Protein AF-A0A959PKP3-F1 (afdb_monomer_lite)

pLDDT: mean 70.66, std 18.64, range [35.28, 97.19]

Structure (mmCIF, N/CA/C/O backbone):
data_AF-A0A959PKP3-F1
#
_entry.id   AF-A0A959PKP3-F1
#
loop_
_atom_site.group_PDB
_atom_site.id
_atom_site.type_symbol
_atom_site.label_atom_id
_atom_site.label_alt_id
_atom_site.label_comp_id
_atom_site.label_asym_id
_atom_site.label_entity_id
_atom_site.label_seq_id
_atom_site.pdbx_PDB_ins_code
_atom_site.Cartn_x
_atom_site.Cartn_y
_atom_site.Cartn_z
_atom_site.occupancy
_atom_site.B_iso_or_equiv
_atom_site.auth_seq_id
_atom_site.auth_comp_id
_atom_site.auth_asym_id
_atom_site.auth_atom_id
_atom_site.pdbx_PDB_model_num
ATOM 1 N N . MET A 1 1 ? -37.334 35.931 34.466 1.00 41.38 1 MET A N 1
ATOM 2 C CA . MET A 1 1 ? -36.463 34.798 34.080 1.00 41.38 1 MET A CA 1
ATOM 3 C C . MET A 1 1 ? -35.094 35.340 33.681 1.00 41.38 1 MET A C 1
ATOM 5 O O . MET A 1 1 ? -34.933 35.796 32.555 1.00 41.38 1 MET A O 1
ATOM 9 N N . SER A 1 2 ? -34.140 35.390 34.614 1.00 59.34 2 SER A N 1
ATOM 10 C CA . SER A 1 2 ? -32.782 35.885 34.354 1.00 59.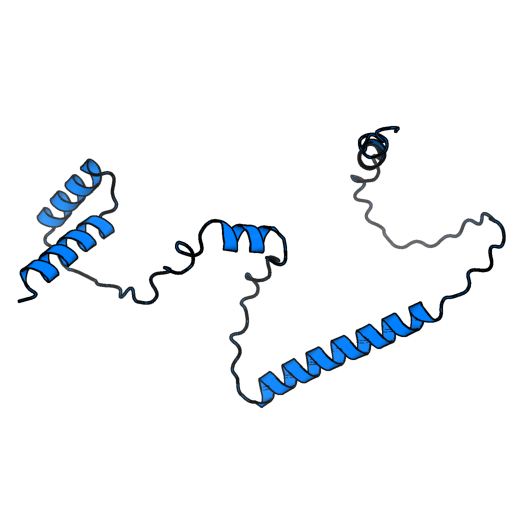34 2 SER A CA 1
ATOM 11 C C . SER A 1 2 ? -31.942 34.789 33.694 1.00 59.34 2 SER A C 1
ATOM 13 O O . SER A 1 2 ? -31.777 33.693 34.228 1.00 59.34 2 SER A O 1
ATOM 15 N N . LYS A 1 3 ? -31.428 35.068 32.495 1.00 71.38 3 LYS A N 1
ATOM 16 C CA . LYS A 1 3 ? -30.512 34.172 31.783 1.00 71.38 3 LYS A CA 1
ATOM 17 C C . LYS A 1 3 ? -29.123 34.345 32.402 1.00 71.38 3 LYS A C 1
ATOM 19 O O . LYS A 1 3 ? -28.425 35.296 32.066 1.00 71.38 3 LYS A O 1
ATOM 24 N N . LYS A 1 4 ? -28.753 33.475 33.346 1.00 79.31 4 LYS A N 1
ATOM 25 C CA . LYS A 1 4 ? -27.397 33.449 33.920 1.00 79.31 4 LYS A CA 1
ATOM 26 C C . LYS A 1 4 ? -26.392 33.206 32.789 1.00 79.31 4 LYS A C 1
ATOM 28 O O . LYS A 1 4 ? -26.550 32.250 32.030 1.00 79.31 4 LYS A O 1
ATOM 33 N N . ARG A 1 5 ? -25.404 34.092 32.643 1.00 74.06 5 ARG A N 1
ATOM 34 C CA . ARG A 1 5 ? -24.364 33.974 31.616 1.00 74.06 5 ARG A CA 1
ATOM 35 C C . ARG A 1 5 ? -23.206 33.178 32.204 1.00 74.06 5 ARG A C 1
ATOM 37 O O . ARG A 1 5 ? -22.535 33.640 33.114 1.00 74.06 5 ARG A O 1
ATOM 44 N N . PHE A 1 6 ? -22.981 31.986 31.661 1.00 65.19 6 PHE A N 1
ATOM 45 C CA . PHE A 1 6 ? -21.898 31.070 32.042 1.00 65.19 6 PHE A CA 1
ATOM 46 C C . PHE A 1 6 ? -20.480 31.637 31.831 1.00 65.19 6 PHE A C 1
ATOM 48 O O . PHE A 1 6 ? -19.505 30.984 32.177 1.00 65.19 6 PHE A O 1
ATOM 55 N N . SER A 1 7 ? -20.358 32.832 31.253 1.00 70.50 7 SER A N 1
ATOM 56 C CA . SER A 1 7 ? -19.084 33.497 30.986 1.00 70.50 7 SER A CA 1
ATOM 57 C C . SER A 1 7 ? -18.511 34.246 32.193 1.00 70.50 7 SER A C 1
ATOM 59 O O . SER A 1 7 ? -17.319 34.528 32.206 1.00 70.50 7 SER A O 1
ATOM 61 N N . GLU A 1 8 ? -19.320 34.583 33.201 1.00 67.88 8 GLU A N 1
ATOM 62 C CA . GLU A 1 8 ? -18.819 35.256 34.405 1.00 67.88 8 GLU A CA 1
ATOM 63 C C . GLU A 1 8 ? -18.217 34.225 35.369 1.00 67.88 8 GLU A C 1
ATOM 65 O O . GLU A 1 8 ? -18.932 33.414 35.954 1.00 67.88 8 GLU A O 1
ATOM 70 N N . GLY A 1 9 ? -16.888 34.244 35.512 1.00 68.50 9 GLY A N 1
ATOM 71 C CA . GLY A 1 9 ? -16.141 33.417 36.470 1.00 68.50 9 GLY A CA 1
ATOM 72 C C . GLY A 1 9 ? -15.179 32.398 35.853 1.00 68.50 9 GLY A C 1
ATOM 73 O O . GLY A 1 9 ? -14.340 31.865 36.571 1.00 68.50 9 GLY A O 1
ATOM 74 N N . PHE A 1 10 ? -15.241 32.157 34.539 1.00 73.56 10 PHE A N 1
ATOM 75 C CA . PHE A 1 10 ? -14.279 31.273 33.862 1.00 73.56 10 PHE A CA 1
ATOM 76 C C . PHE A 1 10 ? -12.913 31.952 33.672 1.00 73.56 10 PHE A C 1
ATOM 78 O O . PHE A 1 10 ? -11.877 31.314 33.806 1.00 73.56 10 PHE A O 1
ATOM 85 N N . ASP A 1 11 ? -12.909 33.266 33.452 1.00 70.25 11 ASP A N 1
ATOM 86 C CA . ASP A 1 11 ? -11.695 34.061 33.219 1.00 70.25 11 ASP A CA 1
ATOM 87 C C . ASP A 1 11 ? -10.756 34.107 34.443 1.00 70.25 11 ASP A C 1
ATOM 89 O O . ASP A 1 11 ? -9.533 34.162 34.320 1.00 70.25 11 ASP A O 1
ATOM 93 N N . SER A 1 12 ? -11.317 33.961 35.649 1.00 73.12 12 SER A N 1
ATOM 94 C CA . SER A 1 12 ? -10.541 33.923 36.894 1.00 73.12 12 SER A CA 1
ATOM 95 C C . SER A 1 12 ? -9.766 32.613 37.096 1.00 73.12 12 SER A C 1
ATOM 97 O O . SER A 1 12 ? -8.884 32.583 37.948 1.00 73.12 12 SER A O 1
ATOM 99 N N . LEU A 1 13 ? -10.078 31.542 36.349 1.00 73.12 13 LEU A N 1
ATOM 100 C CA . LEU A 1 13 ? -9.310 30.287 36.373 1.00 73.12 13 LEU A CA 1
ATOM 101 C C . LEU A 1 13 ? -8.052 30.354 35.499 1.00 73.12 13 LEU A C 1
ATOM 103 O O . LEU A 1 13 ? -7.097 29.637 35.774 1.00 73.12 13 LEU A O 1
ATOM 107 N N . PHE A 1 14 ? -8.052 31.199 34.462 1.00 74.12 14 PHE A N 1
ATOM 108 C CA . PHE A 1 14 ? -6.934 31.332 33.519 1.00 74.12 14 PHE A CA 1
ATOM 109 C C . PHE A 1 14 ? -6.080 32.576 33.773 1.00 74.12 14 PHE A C 1
ATOM 111 O O . PHE A 1 14 ? -4.924 32.598 33.373 1.00 74.12 14 PHE A O 1
ATOM 118 N N . SER A 1 15 ? -6.622 33.581 34.467 1.00 64.81 15 SER A N 1
ATOM 119 C CA . SER A 1 15 ? -5.887 34.789 34.874 1.00 64.81 15 SER A CA 1
ATOM 120 C C . SER A 1 15 ? -5.025 34.602 36.134 1.00 64.81 15 SER A C 1
ATOM 122 O O . SER A 1 15 ? -4.387 35.546 36.589 1.00 64.81 15 SER A O 1
ATOM 124 N N . GLY A 1 16 ? -5.033 33.411 36.741 1.00 59.84 16 GLY A N 1
ATOM 125 C CA . GLY A 1 16 ? -4.112 33.071 37.820 1.00 59.84 16 GLY A CA 1
ATOM 126 C C . GLY A 1 16 ? -2.776 32.626 37.237 1.00 59.84 16 GLY A C 1
ATOM 127 O O . GLY A 1 16 ? -2.649 31.478 36.815 1.00 59.84 16 GLY A O 1
ATOM 128 N N . ASP A 1 17 ? -1.778 33.510 37.262 1.00 56.84 17 ASP A N 1
ATOM 129 C CA . ASP A 1 17 ? -0.384 33.271 36.842 1.00 56.84 17 ASP A CA 1
ATOM 130 C C . ASP A 1 17 ? 0.351 32.153 37.631 1.00 56.84 17 ASP A C 1
ATOM 132 O O . ASP A 1 17 ? 1.557 31.957 37.481 1.00 56.84 17 ASP A O 1
ATOM 136 N N . ASP A 1 18 ? -0.362 31.370 38.445 1.00 58.22 18 ASP A N 1
ATOM 137 C CA . ASP A 1 18 ? 0.166 30.224 39.189 1.00 58.22 18 ASP A CA 1
ATOM 138 C C . ASP A 1 18 ? 0.233 28.935 38.347 1.00 58.22 18 ASP A C 1
ATOM 140 O O . ASP A 1 18 ? 0.873 27.969 38.755 1.00 58.22 18 ASP A O 1
ATOM 144 N N . PHE A 1 19 ? -0.381 28.890 37.154 1.00 56.25 19 PHE A N 1
ATOM 145 C CA . PHE A 1 19 ? -0.393 27.671 36.326 1.00 56.25 19 PHE A CA 1
ATOM 146 C C . PHE A 1 19 ? 0.943 27.395 35.607 1.00 56.25 19 PHE A C 1
ATOM 148 O O . PHE A 1 19 ? 1.207 26.260 35.214 1.00 56.25 19 PHE A O 1
ATOM 155 N N . PHE A 1 20 ? 1.799 28.413 35.449 1.00 52.22 20 PHE A N 1
ATOM 156 C CA . PHE A 1 20 ? 3.113 28.298 34.798 1.00 52.22 20 PHE A CA 1
ATOM 157 C C . PHE A 1 20 ? 4.298 28.346 35.770 1.00 52.22 20 PHE A C 1
ATOM 159 O O . PHE A 1 20 ? 5.448 28.317 35.328 1.00 52.22 20 PHE A O 1
ATOM 166 N N . LYS A 1 21 ? 4.060 28.372 37.089 1.00 50.19 21 LYS A N 1
ATOM 167 C CA . LYS A 1 21 ? 5.135 28.123 38.053 1.00 50.19 21 LYS A CA 1
ATOM 168 C C . LYS A 1 21 ? 5.389 26.626 38.153 1.00 50.19 21 LYS A C 1
ATOM 170 O O . LYS A 1 21 ? 4.814 25.910 38.967 1.00 50.19 21 LYS A O 1
ATOM 175 N N . GLU A 1 22 ? 6.300 26.177 37.302 1.00 51.84 22 GLU A N 1
ATOM 176 C CA . GLU A 1 22 ? 7.146 25.014 37.533 1.00 51.84 22 GLU A CA 1
ATOM 177 C C . GLU A 1 22 ? 7.950 25.251 38.825 1.00 51.84 22 GLU A C 1
ATOM 179 O O . GLU A 1 22 ? 9.093 25.700 38.812 1.00 51.84 22 GLU A O 1
ATOM 184 N N . GLU A 1 23 ? 7.305 25.038 39.972 1.00 45.25 23 GLU A N 1
ATOM 185 C CA . GLU A 1 23 ? 7.956 25.054 41.274 1.00 45.25 23 GLU A CA 1
ATOM 186 C C . GLU A 1 23 ? 8.341 23.616 41.620 1.00 45.25 23 GLU A C 1
ATOM 188 O O . GLU A 1 23 ? 7.526 22.777 42.008 1.00 45.25 23 GLU A O 1
ATOM 193 N N . VAL A 1 24 ? 9.624 23.329 41.411 1.00 51.22 24 VAL A N 1
ATOM 194 C CA . VAL A 1 24 ? 10.335 22.195 41.993 1.00 51.22 24 VAL A CA 1
ATOM 195 C C . VAL A 1 24 ? 10.186 22.298 43.513 1.00 51.22 24 VAL A C 1
ATOM 197 O O . VAL A 1 24 ? 10.913 23.040 44.166 1.00 51.22 24 VAL A O 1
ATOM 200 N N . VAL A 1 25 ? 9.216 21.587 44.089 1.00 40.16 25 VAL A N 1
ATOM 201 C CA . VAL A 1 25 ? 9.043 21.533 45.546 1.00 40.16 25 VAL A CA 1
ATOM 202 C C . VAL A 1 25 ? 10.004 20.493 46.117 1.00 40.16 25 VAL A C 1
ATOM 204 O O . VAL A 1 25 ? 9.685 19.311 46.259 1.00 40.16 25 VAL A O 1
ATOM 207 N N . GLU A 1 26 ? 11.204 20.968 46.452 1.00 39.50 26 GLU A N 1
ATOM 208 C CA . GLU A 1 26 ? 12.008 20.405 47.532 1.00 39.50 26 GLU A CA 1
ATOM 209 C C . GLU A 1 26 ? 11.227 20.487 48.851 1.00 39.50 26 GLU A C 1
ATOM 211 O O . GLU A 1 26 ? 10.584 21.485 49.182 1.00 39.50 26 GLU A O 1
ATOM 216 N N . GLN A 1 27 ? 11.305 19.411 49.629 1.00 45.16 27 GLN A N 1
ATOM 217 C CA . GLN A 1 27 ? 10.801 19.357 50.993 1.00 45.16 27 GLN A CA 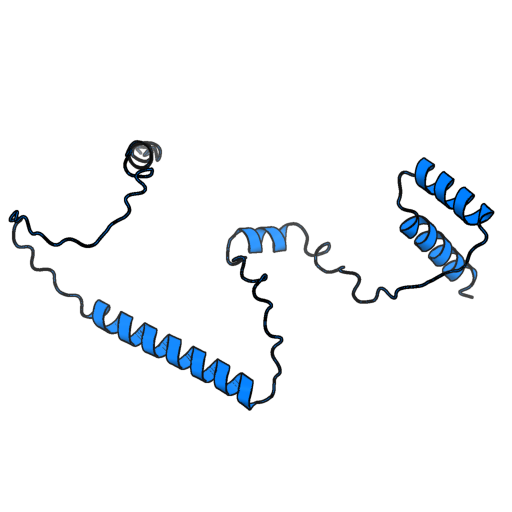1
ATOM 218 C C . GLN A 1 27 ? 11.443 20.450 51.854 1.00 45.16 27 GLN A C 1
ATOM 220 O O . GLN A 1 27 ? 12.636 20.392 52.151 1.00 45.16 27 GLN A O 1
ATOM 225 N N . LYS A 1 28 ? 10.626 21.356 52.395 1.00 36.09 28 LYS A N 1
ATOM 226 C CA . LYS A 1 28 ? 10.900 21.926 53.713 1.00 36.09 28 LYS A CA 1
ATOM 227 C C . LYS A 1 28 ? 9.620 22.302 54.444 1.00 36.09 28 LYS A C 1
ATOM 229 O O . LYS A 1 28 ? 8.759 23.024 53.957 1.00 36.09 28 LYS A O 1
ATOM 234 N N . THR A 1 29 ? 9.530 21.739 55.637 1.00 42.19 29 THR A N 1
ATOM 235 C CA . THR A 1 29 ? 8.656 22.121 56.736 1.00 42.19 29 THR A CA 1
ATOM 236 C C . THR A 1 29 ? 8.741 23.621 56.997 1.00 42.19 29 THR A C 1
ATOM 238 O O . THR A 1 29 ? 9.849 24.124 57.133 1.00 42.19 29 THR A O 1
ATOM 241 N N . GLU A 1 30 ? 7.606 24.299 57.162 1.00 35.28 30 GLU A N 1
ATOM 242 C CA . GLU A 1 30 ? 7.305 25.042 58.391 1.00 35.28 30 GLU A CA 1
ATOM 243 C C . GLU A 1 30 ? 5.903 25.663 58.380 1.00 35.28 30 GLU A C 1
ATOM 245 O O . GLU A 1 30 ? 5.348 26.104 57.378 1.00 35.28 30 GLU A O 1
ATOM 250 N N . SER A 1 31 ? 5.325 25.616 59.569 1.00 45.88 31 SER A N 1
ATOM 251 C CA . SER A 1 31 ? 4.018 26.086 59.992 1.00 45.88 31 SER A CA 1
ATOM 252 C C . SER A 1 31 ? 3.864 27.603 59.928 1.00 45.88 31 SER A C 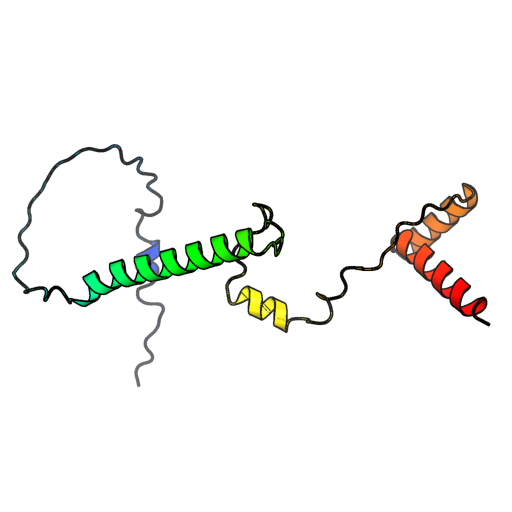1
ATOM 254 O O . SER A 1 31 ? 4.693 28.311 60.491 1.00 45.88 31 SER A O 1
ATOM 256 N N . THR A 1 32 ? 2.707 28.092 59.475 1.00 37.41 32 THR A N 1
ATOM 257 C CA . THR A 1 32 ? 2.113 29.299 60.067 1.00 37.41 32 THR A CA 1
ATOM 258 C C . THR A 1 32 ? 0.611 29.134 60.279 1.00 37.41 32 THR A C 1
ATOM 260 O O . THR A 1 32 ? -0.156 28.675 59.437 1.00 37.41 32 THR A O 1
ATOM 263 N N . SER A 1 33 ? 0.223 29.449 61.506 1.00 45.91 33 SER A N 1
ATOM 264 C CA . SER A 1 33 ? -1.109 29.386 62.077 1.00 45.91 33 SER A CA 1
ATOM 265 C C . SER A 1 33 ? -1.980 30.561 61.636 1.00 45.91 33 SER A C 1
ATOM 267 O O . SER A 1 33 ? -1.586 31.709 61.827 1.00 45.91 33 SER A O 1
ATOM 269 N N . ALA A 1 34 ? -3.223 30.297 61.234 1.00 40.34 34 ALA A N 1
ATOM 270 C CA . ALA A 1 34 ? -4.298 31.278 61.356 1.00 40.34 34 ALA A CA 1
ATOM 271 C C . ALA A 1 34 ? -5.631 30.580 61.665 1.00 40.34 34 ALA A C 1
ATOM 273 O O . ALA A 1 34 ? -6.145 29.767 60.900 1.00 40.34 34 ALA A O 1
ATOM 274 N N . LYS A 1 35 ? -6.168 30.892 62.849 1.00 46.03 35 LYS A N 1
ATOM 275 C CA . LYS A 1 35 ? -7.464 30.442 63.363 1.00 46.03 35 LYS A CA 1
ATOM 276 C C . LYS A 1 35 ? -8.598 30.896 62.438 1.00 46.03 35 LYS A C 1
ATOM 278 O O . LYS A 1 35 ? -8.872 32.089 62.364 1.00 46.03 35 LYS A O 1
ATOM 283 N N . HIS A 1 36 ? -9.361 29.948 61.899 1.00 41.16 36 HIS A N 1
ATOM 284 C CA . HIS A 1 36 ? -10.757 30.174 61.531 1.00 41.16 36 HIS A CA 1
ATOM 285 C C . HIS A 1 36 ? -11.666 29.146 62.211 1.00 41.16 36 HIS A C 1
ATOM 287 O O . HIS A 1 36 ? -11.270 28.039 62.563 1.00 41.16 36 HIS A O 1
ATOM 293 N N . LYS A 1 37 ? -12.859 29.638 62.524 1.00 38.28 37 LYS A N 1
ATOM 294 C CA . LYS A 1 37 ? -13.755 29.221 63.599 1.00 38.28 37 LYS A CA 1
ATOM 295 C C . LYS A 1 37 ? -14.328 27.815 63.407 1.00 38.28 37 LYS A C 1
ATOM 297 O O . LYS A 1 37 ? -14.547 27.355 62.293 1.00 38.28 37 LYS A O 1
ATOM 302 N N . ALA A 1 38 ? -14.611 27.179 64.542 1.00 46.66 38 ALA A N 1
ATOM 303 C CA . ALA A 1 38 ? -15.249 25.881 64.669 1.00 46.66 38 ALA A CA 1
ATOM 304 C C . ALA A 1 38 ? -16.549 25.778 63.850 1.00 46.66 38 ALA A C 1
ATOM 306 O O . ALA A 1 38 ? -17.570 26.364 64.198 1.00 46.66 38 ALA A O 1
ATOM 307 N N . GLY A 1 39 ? -16.509 24.962 62.802 1.00 41.03 39 GLY A N 1
ATOM 308 C CA . GLY A 1 39 ? -17.659 24.225 62.300 1.00 41.03 39 GLY A CA 1
ATOM 309 C C . GLY A 1 39 ? -17.342 22.754 62.509 1.00 41.03 39 GLY A C 1
ATOM 310 O O . GLY A 1 39 ? -16.379 22.251 61.936 1.00 41.03 39 GLY A O 1
ATOM 311 N N . ALA A 1 40 ? -18.089 22.077 63.380 1.00 51.25 40 ALA A N 1
ATOM 312 C CA . ALA A 1 40 ? -17.939 20.649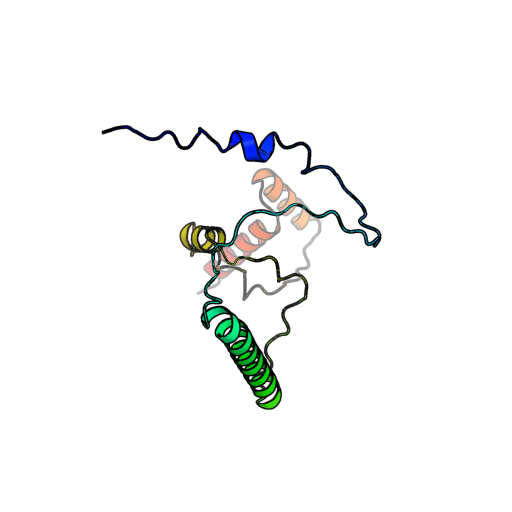 63.608 1.00 51.25 40 ALA A CA 1
ATOM 313 C C . ALA A 1 40 ? -18.160 19.901 62.283 1.00 51.25 40 ALA A C 1
ATOM 315 O O . ALA A 1 40 ? -19.294 19.629 61.888 1.00 51.25 40 ALA A O 1
ATOM 316 N N . PHE A 1 41 ? -17.070 19.578 61.584 1.00 50.19 41 PHE A N 1
ATOM 317 C CA . PHE A 1 41 ? -17.098 18.659 60.459 1.00 50.19 41 PHE A CA 1
ATOM 318 C C . PHE A 1 41 ? -17.524 17.313 61.034 1.00 50.19 41 PHE A C 1
ATOM 320 O O . PHE A 1 41 ? -16.736 16.603 61.664 1.00 50.19 41 PHE A O 1
ATOM 327 N N . ARG A 1 42 ? -18.802 16.969 60.853 1.00 58.03 42 ARG A N 1
ATOM 328 C CA . ARG A 1 42 ? -19.257 15.589 60.975 1.00 58.03 42 ARG A CA 1
ATOM 329 C C . ARG A 1 42 ? -18.376 14.805 60.013 1.00 58.03 42 ARG A C 1
ATOM 331 O O . ARG A 1 42 ? -18.564 14.897 58.802 1.00 58.03 42 ARG A O 1
ATOM 338 N N . LYS A 1 43 ? -17.365 14.106 60.539 1.00 57.78 43 LYS A N 1
ATOM 339 C CA . LYS A 1 43 ? -16.562 13.152 59.776 1.00 57.78 43 LYS A CA 1
ATOM 340 C C . LYS A 1 43 ? -17.545 12.093 59.300 1.00 57.78 43 LYS A C 1
ATOM 342 O O . LYS A 1 43 ? -17.890 11.178 60.042 1.00 57.78 43 LYS A O 1
ATOM 347 N N . SER A 1 44 ? -18.088 12.313 58.108 1.00 53.03 44 SER A N 1
ATOM 348 C CA . SER A 1 44 ? -19.025 11.415 57.464 1.00 53.03 44 SER A CA 1
ATOM 349 C C . SER A 1 44 ? -18.366 10.045 57.429 1.00 53.03 44 SER A C 1
ATOM 351 O O . SER A 1 44 ? -17.293 9.880 56.849 1.00 53.03 44 SER A O 1
ATOM 353 N N . ALA A 1 45 ? -19.000 9.058 58.061 1.00 56.50 45 ALA A N 1
ATOM 354 C CA . ALA A 1 45 ? -18.563 7.666 58.048 1.00 56.50 45 ALA A CA 1
ATOM 355 C C . ALA A 1 45 ? -18.449 7.084 56.618 1.00 56.50 45 ALA A C 1
ATOM 357 O O . ALA A 1 45 ? -17.998 5.954 56.453 1.00 56.50 45 ALA A O 1
ATOM 358 N N . ALA A 1 46 ? -18.828 7.850 55.587 1.00 56.84 46 ALA A N 1
ATOM 359 C CA . ALA A 1 46 ? -18.633 7.534 54.180 1.00 56.84 46 ALA A CA 1
ATOM 360 C C . ALA A 1 46 ? -17.160 7.580 53.727 1.00 56.84 46 ALA A C 1
ATOM 362 O O . ALA A 1 46 ? -16.806 6.827 52.828 1.00 56.84 46 ALA A O 1
ATOM 363 N N . SER A 1 47 ? -16.276 8.374 54.352 1.00 58.28 47 SER A N 1
ATOM 364 C CA . SER A 1 47 ? -14.862 8.419 53.923 1.00 58.28 47 SER A CA 1
ATOM 365 C C . SER A 1 47 ? -14.075 7.156 54.292 1.00 58.28 47 SER A C 1
ATOM 367 O O . SER A 1 47 ? -13.123 6.802 53.604 1.00 58.28 47 SER A O 1
ATOM 369 N N . LYS A 1 48 ? -14.502 6.428 55.334 1.00 66.69 48 LYS A N 1
ATOM 370 C CA . LYS A 1 48 ? -13.920 5.127 55.715 1.00 66.69 48 LYS A CA 1
ATOM 371 C C . LYS A 1 48 ? -14.414 3.978 54.835 1.00 66.69 48 LYS A C 1
ATOM 373 O O . LYS A 1 48 ? -13.693 3.008 54.644 1.00 66.69 48 LYS A O 1
ATOM 378 N N . LYS A 1 49 ? -15.624 4.108 54.282 1.00 70.50 49 LYS A N 1
ATOM 379 C CA . LYS A 1 49 ? -16.218 3.125 53.363 1.00 70.50 49 LYS A CA 1
ATOM 380 C C . LYS A 1 49 ? -15.652 3.221 51.947 1.00 70.50 49 LYS A C 1
ATOM 382 O O . LYS A 1 49 ? -15.769 2.276 51.177 1.00 70.50 49 LYS A O 1
ATOM 387 N N . PHE A 1 50 ? -15.037 4.353 51.611 1.00 80.94 50 PHE A N 1
ATOM 388 C CA . PHE A 1 50 ? -14.383 4.539 50.323 1.00 80.94 50 PHE A CA 1
ATOM 389 C C . PHE A 1 50 ? -13.091 3.722 50.227 1.00 80.94 50 PHE A C 1
ATOM 391 O O . PHE A 1 50 ? -12.922 2.976 49.273 1.00 80.94 50 PHE A O 1
ATOM 398 N N . ALA A 1 51 ? -12.234 3.777 51.253 1.00 81.12 51 ALA A N 1
ATOM 399 C CA . ALA A 1 51 ? -11.007 2.978 51.292 1.00 81.12 51 ALA A CA 1
ATOM 400 C C . ALA A 1 51 ? -11.302 1.468 51.264 1.00 81.12 51 ALA A C 1
ATOM 402 O O . ALA A 1 51 ? -10.683 0.743 50.496 1.00 81.12 51 ALA A O 1
ATOM 403 N N . SER A 1 52 ? -12.309 1.003 52.014 1.00 80.81 52 SER A N 1
ATOM 404 C CA . SER A 1 52 ? -12.732 -0.405 51.958 1.00 80.81 52 SER A CA 1
ATOM 405 C C . SER A 1 52 ? -13.358 -0.791 50.614 1.00 80.81 52 SER A C 1
ATOM 407 O O . SER A 1 52 ? -13.235 -1.933 50.190 1.00 80.81 52 SER A O 1
ATOM 409 N N . GLY A 1 53 ? -14.037 0.146 49.943 1.00 85.94 53 GLY A N 1
ATOM 410 C CA . GLY A 1 53 ? -14.586 -0.071 48.604 1.00 85.94 53 GLY A CA 1
ATOM 411 C C . GLY A 1 53 ? -13.497 -0.186 47.537 1.00 85.94 53 GLY A C 1
ATOM 412 O O . GLY A 1 53 ? -13.615 -1.021 46.647 1.00 85.94 53 GLY A O 1
ATOM 413 N N . LEU A 1 54 ? -12.419 0.597 47.655 1.00 86.44 54 LEU A N 1
ATOM 414 C CA . LEU A 1 54 ? -11.248 0.482 46.782 1.00 86.44 54 LEU A CA 1
ATOM 415 C C . LEU A 1 54 ? -10.493 -0.825 47.010 1.00 86.44 54 LEU A C 1
ATOM 417 O O . LEU A 1 54 ? -10.139 -1.483 46.039 1.00 86.44 54 LEU A O 1
ATOM 421 N N . GLU A 1 55 ? -10.297 -1.220 48.269 1.00 85.56 55 GLU A N 1
ATOM 422 C CA . GLU A 1 55 ? -9.632 -2.484 48.601 1.00 85.56 55 GLU A CA 1
ATOM 423 C C . GLU A 1 55 ? -10.407 -3.681 48.037 1.00 85.56 55 GLU A C 1
ATOM 425 O O . GLU A 1 55 ? -9.820 -4.581 47.442 1.00 85.56 55 GLU A O 1
ATOM 430 N N . SER A 1 56 ? -11.741 -3.655 48.149 1.00 87.25 56 SER A N 1
ATOM 431 C CA . SER A 1 56 ? -12.611 -4.688 47.579 1.00 87.25 56 SER A CA 1
ATOM 432 C C . SER A 1 56 ? -12.535 -4.726 46.051 1.00 87.25 56 SER A C 1
ATOM 434 O O . SER A 1 56 ? -12.437 -5.807 45.486 1.00 87.25 56 SER A O 1
ATOM 436 N N . LEU A 1 57 ? -12.545 -3.563 45.387 1.00 89.88 57 LEU A N 1
ATOM 437 C CA . LEU A 1 57 ? -12.470 -3.468 43.925 1.00 89.88 57 LEU A CA 1
ATOM 438 C C . LEU A 1 57 ? -11.113 -3.951 43.388 1.00 89.88 57 LEU A C 1
ATOM 440 O O . LEU A 1 57 ? -11.050 -4.642 42.376 1.00 89.88 57 LEU A O 1
ATOM 444 N N . LEU A 1 58 ? -10.020 -3.584 44.062 1.00 88.38 58 LEU A N 1
ATOM 445 C CA . LEU A 1 58 ? -8.672 -4.011 43.689 1.00 88.38 58 LEU A CA 1
ATOM 446 C C . LEU A 1 58 ? -8.490 -5.512 43.907 1.00 88.38 58 LEU A C 1
ATOM 448 O O . LEU A 1 58 ? -7.936 -6.182 43.042 1.00 88.38 58 LEU A O 1
ATOM 452 N N . SER A 1 59 ? -8.989 -6.040 45.027 1.00 87.06 59 SER A N 1
ATOM 453 C CA . SER A 1 59 ? -8.941 -7.477 45.317 1.00 87.06 59 SER A CA 1
ATOM 454 C C . SER A 1 59 ? -9.714 -8.281 44.271 1.00 87.06 59 SER A C 1
ATOM 456 O O . SER A 1 59 ? -9.198 -9.275 43.771 1.00 87.06 59 SER A O 1
ATOM 458 N N . GLU A 1 60 ? -10.900 -7.813 43.873 1.00 85.88 60 GLU A N 1
ATOM 459 C CA . GLU A 1 60 ? -11.711 -8.445 42.826 1.00 85.88 60 GLU A CA 1
ATOM 460 C C . GLU A 1 60 ? -10.993 -8.446 41.464 1.00 85.88 60 GLU A C 1
ATOM 462 O O . GLU A 1 60 ? -10.941 -9.479 40.799 1.00 85.88 60 GLU A O 1
ATOM 467 N N . ALA A 1 61 ? -10.346 -7.338 41.088 1.00 85.12 61 ALA A N 1
ATOM 468 C CA . ALA A 1 61 ? -9.567 -7.255 39.851 1.00 85.12 61 ALA A CA 1
ATOM 469 C C . ALA A 1 61 ? -8.334 -8.181 39.853 1.00 85.12 61 ALA A C 1
ATOM 471 O O . ALA A 1 61 ? -8.038 -8.814 38.839 1.00 85.12 61 ALA A O 1
ATOM 472 N N . PHE A 1 62 ? -7.627 -8.296 40.983 1.00 86.19 62 PHE A N 1
ATOM 473 C CA . PHE A 1 62 ? -6.497 -9.222 41.111 1.00 86.19 62 PHE A CA 1
ATOM 474 C C . PHE A 1 62 ? -6.945 -10.686 41.081 1.00 86.19 62 PHE A C 1
ATOM 476 O O . PHE A 1 62 ? -6.288 -11.508 40.445 1.00 86.19 62 PHE A O 1
ATOM 483 N N . GLU A 1 63 ? -8.054 -11.031 41.739 1.00 83.19 63 GLU A N 1
ATOM 484 C CA . GLU A 1 63 ? -8.612 -12.385 41.688 1.00 83.19 63 GLU A CA 1
ATOM 485 C C . GLU A 1 63 ? -9.058 -12.763 40.271 1.00 83.19 63 GLU A C 1
ATOM 487 O O . GLU A 1 63 ? -8.813 -13.891 39.836 1.00 83.19 63 GLU A O 1
ATOM 492 N N . GLU A 1 64 ? -9.653 -11.828 39.525 1.00 73.81 64 GLU A N 1
ATOM 493 C CA . GLU A 1 64 ? -10.038 -12.030 38.127 1.00 73.81 64 GLU A CA 1
ATOM 494 C C . GLU A 1 64 ? -8.805 -12.218 37.222 1.00 73.81 64 GLU A C 1
ATOM 496 O O . GLU A 1 64 ? -8.754 -13.177 36.450 1.00 73.81 64 GLU A O 1
ATOM 501 N N . GLU A 1 65 ? -7.755 -11.406 37.393 1.00 76.06 65 GLU A N 1
ATOM 502 C CA . GLU A 1 65 ? -6.506 -11.519 36.625 1.00 76.06 65 GLU A CA 1
ATOM 503 C C . GLU A 1 65 ? -5.743 -12.822 36.926 1.00 76.06 65 GLU A C 1
ATOM 505 O O . GLU A 1 65 ? -5.250 -13.492 36.014 1.00 76.06 65 GLU A O 1
ATOM 510 N N . VAL A 1 66 ? -5.675 -13.239 38.195 1.00 76.94 66 VAL A N 1
ATOM 511 C CA . VAL A 1 66 ? -5.044 -14.510 38.592 1.00 76.94 66 VAL A CA 1
ATOM 512 C C . VAL A 1 66 ? -5.857 -15.703 38.084 1.00 76.94 66 VAL A C 1
ATOM 514 O O . VAL A 1 66 ? -5.284 -16.688 37.613 1.00 76.94 66 VAL A O 1
ATOM 517 N N . LYS A 1 67 ? -7.191 -15.626 38.118 1.00 73.25 67 LYS A N 1
ATOM 518 C CA . LYS A 1 67 ? -8.075 -16.670 37.581 1.00 73.25 67 LYS A CA 1
ATOM 519 C C . LYS A 1 67 ? -7.962 -16.788 36.060 1.00 73.25 67 LYS A C 1
ATOM 521 O O . LYS A 1 67 ? -7.940 -17.909 35.546 1.00 73.25 67 LYS A O 1
ATOM 526 N N . ASP A 1 68 ? -7.818 -15.681 35.341 1.00 64.44 68 ASP A N 1
ATOM 527 C CA . ASP A 1 68 ? -7.566 -15.689 33.897 1.00 64.44 68 ASP A CA 1
ATOM 528 C C . ASP A 1 68 ? -6.184 -16.271 33.553 1.00 64.44 68 ASP A C 1
ATOM 530 O O . ASP A 1 68 ? -6.062 -17.051 32.603 1.00 64.44 68 ASP A O 1
ATOM 534 N N . GLN A 1 69 ? -5.157 -16.008 34.373 1.00 60.84 69 GLN A N 1
ATOM 535 C CA . GLN A 1 69 ? -3.832 -16.627 34.220 1.00 60.84 69 GLN A CA 1
ATOM 536 C C . GLN A 1 69 ? -3.839 -18.139 34.509 1.00 60.84 69 GLN A C 1
ATOM 538 O O . GLN A 1 69 ? -3.212 -18.907 33.776 1.00 60.84 69 GLN A O 1
ATOM 543 N N . LEU A 1 70 ? -4.567 -18.593 35.536 1.00 62.22 70 LEU A N 1
ATOM 544 C CA . LEU A 1 70 ? -4.639 -20.010 35.925 1.00 62.22 70 LEU A CA 1
ATOM 545 C C . LEU A 1 70 ? -5.545 -20.850 35.010 1.00 62.22 70 LEU A C 1
ATOM 547 O O . LEU A 1 70 ? -5.302 -22.043 34.837 1.00 62.22 70 LEU A O 1
ATOM 551 N N . THR A 1 71 ? -6.574 -20.254 34.399 1.00 60.62 71 THR A N 1
ATOM 552 C CA . THR A 1 71 ? -7.500 -20.966 33.496 1.00 60.62 71 THR A CA 1
ATOM 553 C C . THR A 1 71 ? -7.010 -21.054 32.047 1.00 60.62 71 THR A C 1
ATOM 555 O O . THR A 1 71 ? -7.723 -21.568 31.184 1.00 60.62 71 THR A O 1
ATOM 558 N N . GLY A 1 72 ? -5.785 -20.599 31.754 1.00 52.97 72 GLY A N 1
ATOM 559 C CA . GLY A 1 72 ? -5.140 -20.797 30.452 1.00 52.97 72 GLY A CA 1
ATOM 560 C C . GLY A 1 72 ? -5.828 -20.082 29.286 1.00 52.97 72 GLY A C 1
ATOM 561 O O . GLY A 1 72 ? -5.468 -20.309 28.127 1.00 52.97 72 GLY A O 1
ATOM 562 N N . LYS A 1 73 ? -6.785 -19.184 29.556 1.00 52.31 73 LYS A N 1
ATOM 563 C CA . LYS A 1 73 ? -7.268 -18.232 28.560 1.00 52.31 73 LYS A CA 1
ATOM 564 C C . LYS A 1 73 ? -6.185 -17.182 28.393 1.00 52.31 73 LYS A C 1
ATOM 566 O O . LYS A 1 73 ? -6.150 -16.176 29.084 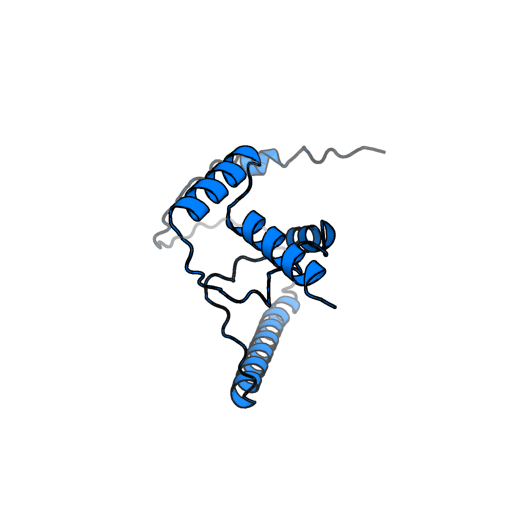1.00 52.31 73 LYS A O 1
ATOM 571 N N . LYS A 1 74 ? -5.265 -17.470 27.476 1.00 47.69 74 LYS A N 1
ATOM 572 C CA . LYS A 1 74 ? -4.219 -16.570 26.995 1.00 47.69 74 LYS A CA 1
ATOM 573 C C . LYS A 1 74 ? -4.879 -15.299 26.439 1.00 47.69 74 LYS A C 1
ATOM 575 O O . LYS A 1 74 ? -5.147 -15.198 25.246 1.00 47.69 74 LYS A O 1
ATOM 580 N N . GLY A 1 75 ? -5.193 -14.357 27.322 1.00 49.97 75 GLY A N 1
ATOM 581 C CA . GLY A 1 75 ? -5.464 -12.980 26.959 1.00 49.97 75 GLY A CA 1
ATOM 582 C C . GLY A 1 75 ? -4.181 -12.427 26.365 1.00 49.97 75 GLY A C 1
ATOM 583 O O . GLY A 1 75 ? -3.130 -12.451 27.006 1.00 49.97 75 GLY A O 1
ATOM 584 N N . GLU A 1 76 ? -4.240 -12.019 25.103 1.00 51.28 76 GLU A N 1
ATOM 585 C CA . GLU A 1 76 ? -3.169 -11.271 24.461 1.00 51.28 76 GLU A CA 1
ATOM 586 C C . GLU A 1 76 ? -2.782 -10.111 25.378 1.00 51.28 76 GLU A C 1
ATOM 588 O O . GLU A 1 76 ? -3.602 -9.248 25.683 1.00 51.28 76 GLU A O 1
ATOM 593 N N . THR A 1 77 ? -1.535 -10.097 25.843 1.00 49.84 77 THR A N 1
ATOM 594 C CA . THR A 1 77 ? -0.993 -8.963 26.584 1.00 49.84 77 THR A CA 1
ATOM 595 C C . THR A 1 77 ? -1.155 -7.715 25.713 1.00 49.84 77 THR A C 1
ATOM 597 O O . THR A 1 77 ? -0.554 -7.671 24.631 1.00 49.84 77 THR A O 1
ATOM 600 N N . PRO A 1 78 ? -1.935 -6.700 26.124 1.00 48.44 78 PRO A N 1
ATOM 601 C CA . PRO A 1 78 ? -2.027 -5.478 25.352 1.00 48.44 78 PRO A CA 1
ATOM 602 C C . PRO A 1 78 ? -0.653 -4.812 25.395 1.00 48.44 78 PRO A C 1
ATOM 604 O O . PRO A 1 78 ? -0.136 -4.466 26.458 1.00 48.44 78 PRO A O 1
ATOM 607 N N . SER A 1 79 ? -0.041 -4.674 24.220 1.00 49.75 79 SER A N 1
ATOM 608 C CA . SER A 1 79 ? 1.198 -3.924 24.027 1.00 49.75 79 SER A CA 1
ATOM 609 C C . SER A 1 79 ? 1.096 -2.562 24.721 1.00 49.75 79 SER A C 1
ATOM 611 O O . SER A 1 79 ? 0.090 -1.858 24.587 1.00 49.75 79 SER A O 1
ATOM 613 N N . ALA A 1 80 ? 2.148 -2.175 25.448 1.00 55.75 80 ALA A N 1
ATOM 614 C CA . ALA A 1 80 ? 2.214 -0.964 26.271 1.00 55.75 80 ALA A CA 1
ATOM 615 C C . ALA A 1 80 ? 1.891 0.349 25.518 1.00 55.75 80 ALA A C 1
ATOM 617 O O . ALA A 1 80 ? 1.615 1.366 26.148 1.00 55.75 80 ALA A O 1
ATOM 618 N N . ASN A 1 81 ? 1.829 0.325 24.181 1.00 52.19 81 ASN A N 1
ATOM 619 C CA . ASN A 1 81 ? 1.436 1.460 23.344 1.00 52.19 81 ASN A CA 1
ATOM 620 C C . ASN A 1 81 ? -0.079 1.610 23.088 1.00 52.19 81 ASN A C 1
ATOM 622 O O . ASN A 1 81 ? -0.481 2.585 22.454 1.00 52.19 81 ASN A O 1
ATOM 626 N N . GLN A 1 82 ? -0.938 0.701 23.566 1.00 53.16 82 GLN A N 1
ATOM 627 C CA . GLN A 1 82 ? -2.395 0.780 23.346 1.00 53.16 82 GLN A CA 1
ATOM 628 C C . GLN A 1 82 ? -3.186 1.484 24.458 1.00 53.16 82 GLN A C 1
ATOM 630 O O . GLN A 1 82 ? -4.388 1.690 24.312 1.00 53.16 82 GLN A O 1
ATOM 635 N N . ARG A 1 83 ? -2.541 1.942 25.537 1.00 52.75 83 ARG A N 1
ATOM 636 C CA . ARG A 1 83 ? -3.215 2.635 26.654 1.00 52.75 83 ARG A CA 1
ATOM 637 C C . ARG A 1 83 ? -3.461 4.130 26.409 1.00 52.75 83 ARG A C 1
ATOM 639 O O . ARG A 1 83 ? -3.475 4.916 27.352 1.00 52.75 83 ARG A O 1
ATOM 646 N N . LYS A 1 84 ? -3.667 4.560 25.160 1.00 59.56 84 LYS A N 1
ATOM 647 C CA . LYS A 1 84 ? -4.247 5.889 24.922 1.00 59.56 84 LYS A CA 1
ATOM 648 C C . LYS A 1 84 ? -5.740 5.757 25.168 1.00 59.56 84 LYS A C 1
ATOM 650 O O . LYS A 1 84 ? -6.430 5.088 24.408 1.00 59.56 84 LYS A O 1
ATOM 655 N N . ALA A 1 85 ? -6.191 6.320 26.282 1.00 58.31 85 ALA A N 1
ATOM 656 C CA . ALA A 1 85 ? -7.560 6.285 26.762 1.00 58.31 85 ALA A CA 1
ATOM 657 C C . ALA A 1 85 ? -8.568 6.690 25.668 1.00 58.31 85 ALA A C 1
ATOM 659 O O . ALA A 1 85 ? -8.921 7.854 25.527 1.00 58.31 85 ALA A O 1
ATOM 660 N N . PHE A 1 86 ? -9.088 5.709 24.929 1.00 56.94 86 PHE A N 1
ATOM 661 C CA . PHE A 1 86 ? -10.313 5.834 24.132 1.00 56.94 86 PHE A CA 1
ATOM 662 C C . PHE A 1 86 ? -11.553 5.568 25.006 1.00 56.94 86 PHE A C 1
ATOM 664 O O . PHE A 1 86 ? -12.537 4.983 24.561 1.00 56.94 86 PHE A O 1
ATOM 671 N N . GLY A 1 87 ? -11.499 5.964 26.278 1.00 57.53 87 GLY A N 1
ATOM 672 C CA . GLY A 1 87 ? -12.612 5.886 27.220 1.00 57.53 87 GLY A CA 1
ATOM 673 C C . GLY A 1 87 ? -13.308 7.237 27.305 1.00 57.53 87 GLY A C 1
ATOM 674 O O . GLY A 1 87 ? -13.109 7.967 28.267 1.00 57.53 87 GLY A O 1
ATOM 675 N N . GLY A 1 88 ? -14.062 7.622 26.276 1.00 75.88 88 GLY A N 1
ATOM 676 C CA . GLY A 1 88 ? -14.749 8.914 26.258 1.00 75.88 88 GLY A CA 1
ATOM 677 C C . GLY A 1 88 ? -15.662 9.111 25.052 1.00 75.88 88 GLY A C 1
ATOM 678 O O . GLY A 1 88 ? -15.762 8.240 24.189 1.00 75.88 88 GLY A O 1
ATOM 679 N N . LEU A 1 89 ? -16.310 10.280 24.994 1.00 80.50 89 LEU A N 1
ATOM 680 C CA . LEU A 1 89 ? -17.229 10.709 23.926 1.00 80.50 89 LEU A CA 1
ATOM 681 C C . LEU A 1 89 ? -16.634 10.517 22.520 1.00 80.50 89 LEU A C 1
ATOM 683 O O . LEU A 1 89 ? -17.355 10.153 21.602 1.00 80.50 89 LEU A O 1
ATOM 687 N N . ASP A 1 90 ? -15.316 10.661 22.369 1.00 74.56 90 ASP A N 1
ATOM 688 C CA . ASP A 1 90 ? -14.588 10.414 21.118 1.00 74.56 90 ASP A CA 1
ATOM 689 C C . ASP A 1 90 ? -14.690 8.952 20.624 1.00 74.56 90 ASP A C 1
ATOM 691 O O . ASP A 1 90 ? -14.779 8.687 19.427 1.00 74.56 90 ASP A O 1
ATOM 695 N N . SER A 1 91 ? -14.784 7.982 21.541 1.00 78.25 91 SER A N 1
ATOM 696 C CA . SER A 1 91 ? -15.037 6.569 21.216 1.00 78.25 91 SER A CA 1
ATOM 697 C C . SER A 1 91 ? -16.452 6.362 20.675 1.00 78.25 91 SER A C 1
ATOM 699 O O . SER A 1 91 ? -16.655 5.671 19.673 1.00 78.25 91 SER A O 1
ATOM 701 N N . LEU A 1 92 ? -17.431 7.042 21.284 1.00 79.12 92 LEU A N 1
ATOM 702 C CA . LEU A 1 92 ? -18.812 7.038 20.811 1.00 79.12 92 LEU A CA 1
ATOM 703 C C . LEU A 1 92 ? -18.911 7.704 19.434 1.00 79.12 92 LEU A C 1
ATOM 705 O O . LEU A 1 92 ? -19.500 7.127 18.526 1.00 79.12 92 LEU A O 1
ATOM 709 N N . ILE A 1 93 ? -18.264 8.856 19.255 1.00 80.62 93 ILE A N 1
ATOM 710 C CA . ILE A 1 93 ? -18.203 9.600 17.993 1.00 80.62 93 ILE A CA 1
ATOM 711 C C . ILE A 1 93 ? -17.573 8.742 16.882 1.00 80.62 93 ILE A C 1
ATOM 713 O O . ILE A 1 93 ? -18.137 8.614 15.799 1.00 80.62 93 ILE A O 1
ATOM 717 N N . ARG A 1 94 ? -16.451 8.063 17.140 1.00 74.75 94 ARG A N 1
ATOM 718 C CA . ARG A 1 94 ? -15.850 7.125 16.173 1.00 74.75 94 ARG A CA 1
ATOM 719 C C . ARG A 1 94 ? -16.775 5.966 15.809 1.00 74.75 94 ARG A C 1
ATOM 721 O O . ARG A 1 94 ? -16.821 5.567 14.648 1.00 74.75 94 ARG A O 1
ATOM 728 N N . SER A 1 95 ? -17.510 5.429 16.782 1.00 70.56 95 SER A N 1
ATOM 729 C CA . SER A 1 95 ? -18.456 4.336 16.536 1.00 70.56 95 SER A CA 1
ATOM 730 C C . SER A 1 95 ? -19.668 4.762 15.697 1.00 70.56 95 SER A C 1
ATOM 732 O O . SER A 1 95 ? -20.221 3.937 14.968 1.00 70.56 95 SER A O 1
ATOM 734 N N . THR A 1 96 ? -20.064 6.038 15.769 1.00 78.06 96 THR A N 1
ATOM 735 C CA . THR A 1 96 ? -21.250 6.574 15.086 1.00 78.06 96 THR A CA 1
ATOM 736 C C . THR A 1 96 ? -20.947 7.200 13.729 1.00 78.06 96 THR A C 1
ATOM 738 O O . THR A 1 96 ? -21.843 7.234 12.891 1.00 78.06 96 THR A O 1
ATOM 741 N N . ILE A 1 97 ? -19.714 7.660 13.482 1.00 74.56 97 ILE A N 1
ATOM 742 C CA . ILE A 1 97 ? -19.359 8.340 12.227 1.00 74.56 97 ILE A CA 1
ATOM 743 C C . ILE A 1 97 ? -19.279 7.380 11.033 1.00 74.56 97 ILE A C 1
ATOM 745 O O . ILE A 1 97 ? -19.620 7.807 9.939 1.00 74.56 97 ILE A O 1
ATOM 749 N N . ASP A 1 98 ? -18.899 6.104 11.204 1.00 60.69 98 ASP A N 1
ATOM 750 C CA . ASP A 1 98 ? -19.076 5.089 10.148 1.00 60.69 98 ASP A CA 1
ATOM 751 C C . ASP A 1 98 ? -18.719 3.655 10.615 1.00 60.69 98 ASP A C 1
ATOM 753 O O . ASP A 1 98 ? -17.559 3.226 10.529 1.00 60.69 98 ASP A O 1
ATOM 757 N N . PRO A 1 99 ? -19.693 2.815 11.022 1.00 59.06 99 PRO A N 1
ATOM 758 C CA . PRO A 1 99 ? -19.415 1.429 11.422 1.00 59.06 99 PRO A CA 1
ATOM 759 C C . PRO A 1 99 ? -18.914 0.552 10.257 1.00 59.06 99 PRO A C 1
ATOM 761 O O . PRO A 1 99 ? -18.367 -0.532 10.474 1.00 59.06 99 PRO A O 1
ATOM 764 N N . LYS A 1 100 ? -19.093 1.008 9.007 1.00 57.69 100 LYS A N 1
ATOM 765 C CA . LYS A 1 100 ? -18.687 0.288 7.790 1.00 57.69 100 LYS A CA 1
ATOM 766 C C . LYS A 1 100 ? -17.209 0.473 7.439 1.00 57.69 100 LYS A C 1
ATOM 768 O O . LYS A 1 100 ? -16.636 -0.434 6.837 1.00 57.69 100 LYS A O 1
ATOM 773 N N . GLN A 1 101 ? -16.589 1.592 7.822 1.00 56.03 101 GLN A N 1
ATOM 774 C CA . GLN A 1 101 ? -15.177 1.858 7.515 1.00 56.03 101 GLN A CA 1
ATOM 775 C C . GLN A 1 101 ? -14.233 1.146 8.495 1.00 56.03 101 GLN A C 1
ATOM 777 O O . GLN A 1 101 ? -13.185 0.646 8.095 1.00 56.03 101 GLN A O 1
ATOM 782 N N . MET A 1 102 ? -14.633 0.998 9.762 1.00 51.88 102 MET A N 1
ATOM 783 C CA . MET A 1 102 ? -13.767 0.429 10.805 1.00 51.88 102 MET A CA 1
ATOM 784 C C . MET A 1 102 ? -13.639 -1.109 10.745 1.00 51.88 102 MET A C 1
ATOM 786 O O . MET A 1 102 ? -12.700 -1.679 11.296 1.00 51.88 102 MET A O 1
ATOM 790 N N . ARG A 1 103 ? -14.562 -1.804 10.060 1.00 52.97 103 ARG A N 1
ATOM 791 C CA . ARG A 1 103 ? -14.608 -3.282 9.987 1.00 52.97 103 ARG A CA 1
ATOM 792 C C . ARG A 1 103 ? -13.953 -3.906 8.752 1.00 52.97 103 ARG A C 1
ATOM 794 O O . ARG A 1 103 ? -14.034 -5.120 8.591 1.00 52.97 103 ARG A O 1
ATOM 801 N N . LYS A 1 104 ? -13.286 -3.128 7.900 1.00 52.31 104 LYS A N 1
ATOM 802 C CA . LYS A 1 104 ? -12.541 -3.661 6.748 1.00 52.31 104 LYS A CA 1
ATOM 803 C C . LYS A 1 104 ? -11.057 -3.320 6.833 1.00 52.31 104 LYS A C 1
ATOM 805 O O . LYS A 1 104 ? -10.462 -2.869 5.866 1.00 52.31 104 LYS A O 1
ATOM 810 N N . ALA A 1 105 ? -10.439 -3.563 7.987 1.00 55.59 105 ALA A N 1
ATOM 811 C CA . ALA A 1 105 ? -9.048 -3.993 7.920 1.00 55.59 105 ALA A CA 1
ATOM 812 C C . ALA A 1 105 ? -9.057 -5.306 7.127 1.00 55.59 105 ALA A C 1
A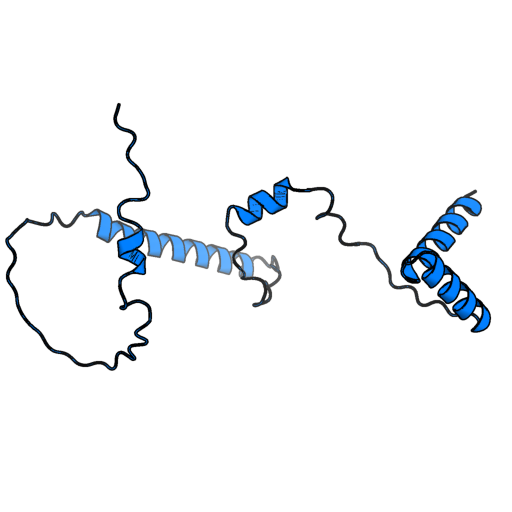TOM 814 O O . ALA A 1 105 ? -9.873 -6.178 7.430 1.00 55.59 105 ALA A O 1
ATOM 815 N N . ASP A 1 106 ? -8.242 -5.398 6.080 1.00 60.84 106 ASP A N 1
ATOM 816 C CA . ASP A 1 106 ? -8.144 -6.537 5.170 1.00 60.84 106 ASP A CA 1
ATOM 817 C C . ASP A 1 106 ? -7.693 -7.814 5.912 1.00 60.84 106 ASP A C 1
ATOM 819 O O . ASP A 1 106 ? -6.558 -8.263 5.773 1.00 60.84 106 ASP A O 1
ATOM 823 N N . LYS A 1 107 ? -8.562 -8.405 6.741 1.00 59.47 107 LYS A N 1
ATOM 824 C CA . LYS A 1 107 ? -8.233 -9.569 7.579 1.00 59.47 107 LYS A CA 1
ATOM 825 C C . LYS A 1 107 ? -7.840 -10.800 6.751 1.00 59.47 107 LYS A C 1
ATOM 827 O O . LYS A 1 107 ? -7.144 -11.662 7.272 1.00 59.47 107 LYS A O 1
ATOM 832 N N . ASP A 1 108 ? -8.183 -10.811 5.460 1.00 76.12 108 ASP A N 1
ATOM 833 C CA . ASP A 1 108 ? -7.879 -11.893 4.519 1.00 76.12 108 ASP A CA 1
ATOM 834 C C . ASP A 1 108 ? -6.890 -11.496 3.403 1.00 76.12 108 ASP A C 1
ATOM 836 O O . ASP A 1 108 ? -6.747 -12.218 2.412 1.00 76.12 108 ASP A O 1
ATOM 840 N N . ALA A 1 109 ? -6.191 -10.357 3.512 1.00 80.44 109 ALA A N 1
ATOM 841 C CA . ALA A 1 109 ? -5.185 -9.994 2.513 1.00 80.44 109 ALA A CA 1
ATOM 842 C C . ALA A 1 109 ? -3.971 -10.931 2.590 1.00 80.44 109 ALA A C 1
ATOM 844 O O . ALA A 1 109 ? -3.200 -10.917 3.549 1.00 80.44 109 ALA A O 1
ATOM 845 N N . ARG A 1 110 ? -3.757 -11.715 1.529 1.00 88.44 110 ARG A N 1
ATOM 846 C CA . ARG A 1 110 ? -2.531 -12.497 1.339 1.00 88.44 110 ARG A CA 1
ATOM 847 C C . ARG A 1 110 ? -1.535 -11.710 0.497 1.00 88.44 110 ARG A C 1
ATOM 849 O O . ARG A 1 110 ? -1.895 -11.127 -0.525 1.00 88.44 110 ARG A O 1
ATOM 856 N N . ARG A 1 111 ? -0.266 -11.712 0.910 1.00 90.38 111 ARG A N 1
ATOM 857 C CA . ARG A 1 111 ? 0.823 -11.126 0.122 1.00 90.38 111 ARG A CA 1
ATOM 858 C C . ARG A 1 111 ? 1.114 -12.022 -1.080 1.00 90.38 111 ARG A C 1
ATOM 860 O O . ARG A 1 111 ? 1.390 -13.206 -0.917 1.00 90.38 111 ARG A O 1
ATOM 867 N N . LEU A 1 112 ? 1.094 -11.428 -2.265 1.00 90.06 112 LEU A N 1
ATOM 868 C CA . LEU A 1 112 ? 1.464 -12.070 -3.518 1.00 90.06 112 LEU A CA 1
ATOM 869 C C . LEU A 1 112 ? 2.746 -11.411 -4.039 1.00 90.06 112 LEU A C 1
ATOM 871 O O . LEU A 1 112 ? 2.816 -10.185 -4.131 1.00 90.06 112 LEU A O 1
ATOM 875 N N . THR A 1 113 ? 3.749 -12.216 -4.378 1.00 94.50 113 THR A N 1
ATOM 876 C CA . THR A 1 113 ? 4.929 -11.757 -5.120 1.00 94.50 113 THR A CA 1
ATOM 877 C C . THR A 1 113 ? 4.765 -12.219 -6.560 1.00 94.50 113 THR A C 1
ATOM 879 O O . THR A 1 113 ? 4.669 -13.418 -6.805 1.00 94.50 113 THR A O 1
ATOM 882 N N . ILE A 1 114 ? 4.704 -11.277 -7.499 1.00 91.38 114 ILE A N 1
ATOM 883 C CA . ILE A 1 114 ? 4.578 -11.560 -8.932 1.00 91.38 114 ILE A CA 1
ATOM 884 C C . ILE A 1 114 ? 5.880 -11.147 -9.609 1.00 91.38 114 ILE A C 1
ATOM 886 O O . ILE A 1 114 ? 6.419 -10.081 -9.310 1.00 91.38 114 ILE A O 1
ATOM 890 N N . LEU A 1 115 ? 6.362 -11.979 -10.525 1.00 95.06 115 LEU A N 1
ATOM 891 C CA . LEU A 1 115 ? 7.439 -11.630 -11.444 1.00 95.06 115 LEU A CA 1
ATOM 892 C C . LEU A 1 115 ? 6.809 -11.203 -12.772 1.00 95.06 115 LEU A C 1
ATOM 894 O O . LEU A 1 115 ? 5.978 -11.921 -13.325 1.00 95.06 115 LEU A O 1
ATOM 898 N N . LEU A 1 116 ? 7.170 -10.014 -13.241 1.00 93.31 116 LEU A N 1
ATOM 899 C CA . LEU A 1 116 ? 6.669 -9.399 -14.467 1.00 93.31 116 LEU A CA 1
ATOM 900 C C . LEU A 1 116 ? 7.859 -8.875 -15.268 1.00 93.31 116 LEU A C 1
ATOM 902 O O . LEU A 1 116 ? 8.866 -8.471 -14.684 1.00 93.31 116 LEU A O 1
ATOM 906 N N . ASP A 1 117 ? 7.714 -8.843 -16.588 1.00 97.19 117 ASP A N 1
ATOM 907 C CA . ASP A 1 117 ? 8.709 -8.237 -17.473 1.00 97.19 117 ASP A CA 1
ATOM 908 C C . ASP A 1 117 ? 8.839 -6.735 -17.180 1.00 97.19 117 ASP A C 1
ATOM 910 O O . ASP A 1 117 ? 7.845 -6.063 -16.883 1.00 97.19 117 ASP A O 1
ATOM 914 N N . ALA A 1 118 ? 10.056 -6.198 -17.297 1.00 95.94 118 ALA A N 1
ATOM 915 C CA . ALA A 1 118 ? 10.344 -4.798 -16.980 1.00 95.94 118 ALA A CA 1
ATOM 916 C C . ALA A 1 118 ? 9.470 -3.820 -17.787 1.00 95.94 118 ALA A C 1
ATOM 918 O O . ALA A 1 118 ? 8.891 -2.896 -17.217 1.00 95.94 118 ALA A O 1
ATOM 919 N N . GLU A 1 119 ? 9.284 -4.088 -19.081 1.00 96.69 119 GLU A N 1
ATOM 920 C CA . GLU A 1 119 ? 8.471 -3.267 -19.989 1.00 96.69 119 GLU A CA 1
ATOM 921 C C . GLU A 1 119 ? 7.006 -3.170 -19.533 1.00 96.69 119 GLU A C 1
ATOM 923 O O . GLU A 1 119 ? 6.409 -2.094 -19.514 1.00 96.69 119 GLU A O 1
ATOM 928 N N . LYS A 1 120 ? 6.426 -4.288 -19.079 1.00 94.19 120 LYS A N 1
ATOM 929 C CA . LYS A 1 120 ? 5.039 -4.332 -18.586 1.00 94.19 120 LYS A CA 1
ATOM 930 C C . LYS A 1 120 ? 4.888 -3.564 -17.276 1.00 94.19 120 LYS A C 1
ATOM 932 O O . LYS A 1 120 ? 3.856 -2.943 -17.034 1.00 94.19 120 LYS A O 1
ATOM 937 N N . VAL A 1 121 ? 5.914 -3.582 -16.424 1.00 94.44 121 VAL A N 1
ATOM 938 C CA . VAL A 1 121 ? 5.919 -2.808 -15.175 1.00 94.44 121 VAL A CA 1
ATOM 939 C C . VAL A 1 121 ? 5.969 -1.307 -15.459 1.00 94.44 121 VAL A C 1
ATOM 941 O O . VAL A 1 121 ? 5.304 -0.543 -14.759 1.00 94.44 121 VAL A O 1
ATOM 944 N N . GLU A 1 122 ? 6.721 -0.869 -16.468 1.00 96.44 122 GLU A N 1
ATOM 945 C CA . GLU A 1 122 ? 6.754 0.539 -16.882 1.00 96.44 122 GLU A CA 1
ATOM 946 C C . GLU A 1 122 ? 5.398 1.005 -17.414 1.00 96.44 122 GLU A C 1
ATOM 948 O O . GLU A 1 122 ? 4.867 2.002 -16.925 1.00 96.44 122 GLU A O 1
ATOM 953 N N . GLN A 1 123 ? 4.768 0.218 -18.288 1.00 95.69 123 GLN A N 1
ATOM 954 C CA . GLN A 1 123 ? 3.419 0.509 -18.784 1.00 95.69 123 GLN A CA 1
ATOM 955 C C . GLN A 1 123 ? 2.397 0.632 -17.644 1.00 95.69 123 GLN A C 1
ATOM 957 O O . GLN A 1 123 ? 1.633 1.596 -17.588 1.00 95.69 123 GLN A O 1
ATOM 962 N N . LEU A 1 124 ? 2.412 -0.297 -16.681 1.00 95.00 124 LEU A N 1
ATOM 963 C CA . LEU A 1 124 ? 1.514 -0.237 -15.523 1.00 95.00 124 LEU A CA 1
ATOM 964 C C . LEU A 1 124 ? 1.788 0.979 -14.623 1.00 95.00 124 LEU A C 1
ATOM 966 O O . LEU A 1 124 ? 0.856 1.534 -14.039 1.00 95.00 124 LEU A O 1
ATOM 970 N N . LYS A 1 125 ? 3.049 1.415 -14.501 1.00 95.81 125 LYS A N 1
ATOM 971 C CA . LYS A 1 125 ? 3.397 2.644 -13.769 1.00 95.81 125 LYS A CA 1
ATOM 972 C C . LYS A 1 125 ? 2.851 3.882 -14.465 1.00 95.81 125 LYS A C 1
ATOM 974 O O . LYS A 1 125 ? 2.399 4.795 -13.778 1.00 95.81 125 LYS A O 1
ATOM 979 N N . ASP A 1 126 ? 2.894 3.933 -15.788 1.00 97.19 126 ASP A N 1
ATOM 980 C CA . ASP A 1 126 ? 2.385 5.083 -16.530 1.00 97.19 126 ASP A CA 1
ATOM 981 C C . ASP A 1 126 ? 0.859 5.163 -16.463 1.00 97.19 126 ASP A C 1
ATOM 983 O O . ASP A 1 126 ? 0.324 6.240 -16.197 1.00 97.19 126 ASP A O 1
ATOM 987 N N . ILE A 1 127 ? 0.163 4.024 -16.535 1.00 94.44 127 ILE A N 1
ATOM 988 C CA . ILE A 1 127 ? -1.283 3.947 -16.272 1.00 94.44 127 ILE A CA 1
ATOM 989 C C . ILE A 1 127 ? -1.602 4.439 -14.852 1.00 94.44 127 ILE A C 1
ATOM 991 O O . ILE A 1 127 ? -2.480 5.282 -14.674 1.00 94.44 127 ILE A O 1
ATOM 995 N N . ALA A 1 128 ? -0.823 4.023 -13.848 1.00 95.50 128 ALA A N 1
ATOM 996 C CA . ALA A 1 128 ? -1.002 4.476 -12.465 1.00 95.50 128 ALA A CA 1
ATOM 997 C C . ALA A 1 128 ? -0.863 5.993 -12.296 1.00 95.50 128 ALA A C 1
ATOM 999 O O . ALA A 1 128 ? -1.633 6.616 -11.561 1.00 95.50 128 ALA A O 1
ATOM 1000 N N . LYS A 1 129 ? 0.100 6.606 -12.992 1.00 96.44 129 LYS A N 1
ATOM 1001 C CA . LYS A 1 129 ? 0.276 8.064 -12.981 1.00 96.44 129 LYS A CA 1
ATOM 1002 C C . LYS A 1 129 ? -0.912 8.774 -13.627 1.00 96.44 129 LYS A C 1
ATOM 1004 O O . LYS A 1 129 ? -1.367 9.777 -13.081 1.00 96.44 129 LYS A O 1
ATOM 1009 N N . MET A 1 130 ? -1.409 8.262 -14.757 1.00 96.12 130 MET A N 1
ATOM 1010 C CA . MET A 1 130 ? -2.557 8.841 -15.464 1.00 96.12 130 MET A CA 1
ATOM 1011 C C . MET A 1 130 ? -3.827 8.797 -14.608 1.00 96.12 130 MET A C 1
ATOM 1013 O O . MET A 1 130 ? -4.523 9.802 -14.485 1.00 96.12 130 MET A O 1
ATOM 1017 N N . GLU A 1 131 ? -4.086 7.666 -13.953 1.00 92.81 131 GLU A N 1
ATOM 1018 C CA . GLU A 1 131 ? -5.262 7.471 -13.098 1.00 92.81 131 GLU A CA 1
ATOM 1019 C C . GLU A 1 131 ? -5.116 8.090 -11.697 1.00 92.81 131 GLU A C 1
ATOM 1021 O O . GLU A 1 131 ? -6.089 8.163 -10.948 1.00 92.81 131 GLU A O 1
ATOM 1026 N N . LYS A 1 132 ? -3.916 8.569 -11.334 1.00 95.06 132 LYS A N 1
ATOM 1027 C CA . LYS A 1 132 ? -3.566 9.068 -9.988 1.00 95.06 132 LYS A CA 1
ATOM 1028 C C . LYS A 1 132 ? -3.864 8.046 -8.883 1.00 95.06 132 LYS A C 1
ATOM 1030 O O . LYS A 1 132 ? -4.236 8.406 -7.765 1.00 95.06 132 LYS A O 1
ATOM 1035 N N . THR A 1 133 ? -3.682 6.766 -9.188 1.00 94.94 133 THR A N 1
ATOM 1036 C CA . THR A 1 133 ? -3.894 5.649 -8.265 1.00 94.94 133 THR A CA 1
ATOM 1037 C C . THR A 1 133 ? -2.574 4.937 -7.971 1.00 94.94 133 THR A C 1
ATOM 1039 O O . THR A 1 133 ? -1.552 5.133 -8.626 1.00 94.94 133 THR A O 1
ATOM 1042 N N . TYR A 1 134 ? -2.561 4.102 -6.931 1.00 95.19 134 TYR A N 1
ATOM 1043 C CA . TYR A 1 134 ? -1.400 3.263 -6.642 1.00 95.19 134 TYR A CA 1
ATOM 1044 C C . TYR A 1 134 ? -1.405 2.016 -7.525 1.00 95.19 134 TYR A C 1
ATOM 1046 O O . TYR A 1 134 ? -2.440 1.371 -7.678 1.00 95.19 134 TYR A O 1
ATOM 1054 N N . LEU A 1 135 ? -0.216 1.588 -7.960 1.00 93.62 135 LEU A N 1
ATOM 1055 C CA . LEU A 1 135 ? -0.008 0.374 -8.759 1.00 93.62 135 LEU A CA 1
ATOM 1056 C C . LEU A 1 135 ? -0.702 -0.872 -8.172 1.00 93.62 135 LEU A C 1
ATOM 1058 O O . LEU A 1 135 ? -1.235 -1.695 -8.910 1.00 93.62 135 LEU A O 1
ATOM 1062 N N . LYS A 1 136 ? -0.757 -0.993 -6.837 1.00 92.25 136 LYS A N 1
ATOM 1063 C CA . LYS A 1 136 ? -1.439 -2.111 -6.160 1.00 92.25 136 LYS A CA 1
ATOM 1064 C C . LYS A 1 136 ? -2.937 -2.201 -6.484 1.00 92.25 136 LYS A C 1
ATOM 1066 O O . LYS A 1 136 ? -3.479 -3.300 -6.469 1.00 92.25 136 LYS A O 1
ATOM 1071 N N . TYR A 1 137 ? -3.605 -1.071 -6.728 1.00 93.50 137 TYR A N 1
ATOM 1072 C CA . TYR A 1 137 ? -5.039 -1.037 -7.025 1.00 93.50 137 TYR A CA 1
ATOM 1073 C C . TYR A 1 137 ? -5.304 -1.435 -8.474 1.00 93.50 137 TYR A C 1
ATOM 1075 O O . TYR A 1 137 ? -6.150 -2.285 -8.706 1.00 93.50 137 TYR A O 1
ATOM 1083 N N . ILE A 1 138 ? -4.481 -0.966 -9.412 1.00 94.69 138 ILE A N 1
ATOM 1084 C CA . ILE A 1 138 ? -4.553 -1.388 -10.819 1.00 94.69 138 ILE A CA 1
ATOM 1085 C C . ILE A 1 138 ? -4.339 -2.899 -10.942 1.00 94.69 138 ILE A C 1
ATOM 1087 O O . ILE A 1 138 ? -5.111 -3.592 -11.596 1.00 94.69 138 ILE A O 1
ATOM 1091 N N . ILE A 1 139 ? -3.334 -3.445 -10.244 1.00 93.62 139 ILE A N 1
ATOM 1092 C CA . ILE A 1 139 ? -3.101 -4.897 -10.214 1.00 93.62 139 ILE A CA 1
ATOM 1093 C C . ILE A 1 139 ? -4.309 -5.631 -9.614 1.00 93.62 139 ILE A C 1
ATOM 1095 O O . ILE A 1 139 ? -4.699 -6.682 -10.120 1.00 93.62 139 ILE A O 1
ATOM 1099 N N . ARG A 1 140 ? -4.920 -5.089 -8.552 1.00 92.38 140 ARG A N 1
ATOM 1100 C CA . ARG A 1 140 ? -6.126 -5.669 -7.944 1.00 92.38 140 ARG A CA 1
ATOM 1101 C C . ARG A 1 140 ? -7.279 -5.729 -8.944 1.00 92.38 140 ARG A C 1
ATOM 1103 O O . ARG A 1 140 ? -7.949 -6.757 -9.001 1.00 92.38 140 ARG A O 1
ATOM 1110 N N . ASP A 1 141 ? -7.484 -4.669 -9.715 1.00 93.31 141 ASP A N 1
ATOM 1111 C CA . ASP A 1 141 ? -8.587 -4.564 -10.668 1.00 93.31 141 ASP A CA 1
ATOM 1112 C C . ASP A 1 141 ? -8.384 -5.495 -11.866 1.00 93.31 141 ASP A C 1
ATOM 1114 O O . ASP A 1 141 ? -9.295 -6.250 -12.200 1.00 93.31 141 ASP A O 1
ATOM 1118 N N . ILE A 1 142 ? -7.164 -5.562 -12.413 1.00 93.19 142 ILE A N 1
ATOM 1119 C CA . ILE A 1 142 ? -6.801 -6.514 -13.477 1.00 93.19 142 ILE A CA 1
ATOM 1120 C C . ILE A 1 142 ? -7.026 -7.957 -13.014 1.00 93.19 142 ILE A C 1
ATOM 1122 O O . ILE A 1 142 ? -7.622 -8.764 -13.727 1.00 93.19 142 ILE A O 1
ATOM 1126 N N . VAL A 1 143 ? -6.573 -8.306 -11.804 1.00 92.25 143 VAL A N 1
ATOM 1127 C CA . VAL A 1 143 ? -6.783 -9.652 -11.252 1.00 92.25 143 VAL A CA 1
ATOM 1128 C C . VAL A 1 143 ? -8.273 -9.920 -11.032 1.00 92.25 143 VAL A C 1
ATOM 1130 O O . VAL A 1 143 ? -8.746 -11.011 -11.343 1.00 92.25 143 VAL A O 1
ATOM 1133 N N . ALA A 1 144 ? -9.034 -8.943 -10.534 1.00 92.50 144 ALA A N 1
ATOM 1134 C CA . ALA A 1 144 ? -10.474 -9.084 -10.339 1.00 92.50 144 ALA A CA 1
ATOM 1135 C C . ALA A 1 144 ? -11.219 -9.287 -11.668 1.00 92.50 144 ALA A C 1
ATOM 1137 O O . ALA A 1 144 ? -12.127 -10.114 -11.739 1.00 92.50 144 ALA A O 1
ATOM 1138 N N . GLU A 1 145 ? -10.837 -8.566 -12.720 1.00 93.94 145 GLU A N 1
ATOM 1139 C CA . GLU A 1 145 ? -11.383 -8.724 -14.067 1.00 93.94 145 GLU A CA 1
ATOM 1140 C C . GLU A 1 145 ? -11.023 -10.088 -14.666 1.00 93.94 145 GLU A C 1
ATOM 1142 O O . GLU A 1 145 ? -11.898 -10.791 -15.172 1.00 93.94 145 GLU A O 1
ATOM 1147 N N . TYR A 1 146 ? -9.767 -10.517 -14.526 1.00 93.25 146 TYR A N 1
ATOM 1148 C CA . TYR A 1 146 ? -9.318 -11.836 -14.966 1.00 93.25 146 TYR A CA 1
ATOM 1149 C C . TYR A 1 146 ? -10.075 -12.975 -14.265 1.00 93.25 146 TYR A C 1
ATOM 1151 O O . TYR A 1 146 ? -10.469 -13.952 -14.899 1.00 93.25 146 TYR A O 1
ATOM 1159 N N . LEU A 1 147 ? -10.325 -12.856 -12.959 1.00 92.25 147 LEU A N 1
ATOM 1160 C CA . LEU A 1 147 ? -11.105 -13.852 -12.219 1.00 92.25 147 LEU A CA 1
ATOM 1161 C C . LEU A 1 147 ? -12.573 -13.882 -12.659 1.00 92.25 147 LEU A C 1
ATOM 1163 O O . LEU A 1 147 ? -13.159 -14.959 -12.725 1.00 92.25 147 LEU A O 1
ATOM 1167 N N . LYS A 1 148 ? -13.164 -12.730 -12.999 1.00 93.25 148 LYS A N 1
ATOM 1168 C CA . LYS A 1 148 ? -14.530 -12.665 -13.543 1.00 93.25 148 LYS A CA 1
ATOM 1169 C C . LYS A 1 148 ? -14.628 -13.295 -14.930 1.00 93.25 148 LYS A C 1
ATOM 1171 O O . LYS A 1 148 ? -15.605 -13.981 -15.204 1.00 93.25 148 LYS A O 1
ATOM 1176 N N . SER A 1 149 ? -13.639 -13.068 -15.796 1.00 91.81 149 SER A N 1
ATOM 1177 C CA . SER A 1 149 ? -13.638 -13.613 -17.159 1.00 91.81 149 SER A CA 1
ATOM 1178 C C . SER A 1 149 ? -13.322 -15.110 -17.199 1.00 91.81 149 SER A C 1
ATOM 1180 O O . SER A 1 149 ? -13.894 -15.831 -18.014 1.00 91.81 149 SER A O 1
ATOM 1182 N N . ARG A 1 150 ? -12.457 -15.590 -16.297 1.00 81.75 150 ARG A N 1
ATOM 1183 C CA . ARG A 1 150 ? -12.092 -17.009 -16.162 1.00 81.75 150 ARG A CA 1
ATOM 1184 C C . ARG A 1 150 ? -13.083 -17.826 -15.329 1.00 81.75 150 ARG A C 1
ATOM 1186 O O . ARG A 1 150 ? -13.081 -19.043 -15.449 1.00 81.75 150 ARG A O 1
ATOM 1193 N N . GLY A 1 151 ? -13.905 -17.189 -14.496 1.00 61.00 151 GLY A N 1
ATOM 1194 C CA . GLY A 1 151 ? -14.906 -17.822 -13.629 1.00 61.00 151 GLY A CA 1
ATOM 1195 C C . GLY A 1 151 ? -16.143 -18.366 -14.357 1.00 61.00 151 GLY A C 1
ATOM 1196 O O . GLY A 1 151 ? -17.262 -18.080 -13.933 1.00 61.00 151 GLY A O 1
ATOM 1197 N N . LYS A 1 152 ? -15.935 -19.129 -15.436 1.00 50.75 152 LYS A N 1
ATOM 1198 C CA . LYS A 1 152 ? -16.883 -20.119 -15.960 1.00 50.75 152 LYS A CA 1
ATOM 1199 C C . LYS A 1 152 ? -16.393 -21.516 -15.610 1.00 50.75 152 LYS A C 1
ATOM 1201 O O . LYS A 1 152 ? -15.177 -21.757 -15.771 1.00 50.75 152 LYS A O 1
#

Sequence (152 aa):
MSKKRFSEGFDSLFSGDDFFKEEVVEQKTESTSAKHKAGAFRKSAASKKFASGLESLLSEAFEEEVKDQLTGKKGETPSANQRKAFGGLDSLIRSTIDPKQMRKADKDARRLTILLDAEKVEQLKDIAKMEKTYLKYIIRDIVAEYLKSRGK

Radius of gyration: 31.93 Å; chains: 1; bounding box: 48×57×85 Å

Foldseek 3Di:
DDDDDPPPPPVVVVPPPPVPPPDPDDDDDDDDDDDDDDDPPPPPPVVVVVVVVVVVVVVVVVVVVVCCVVVPVPDPDPDPVPPPPPPDPVVVVVCPVDVPVVPPPPPPDDDDDDDDDPVVVVVLVVVCVVVVHDSVVVVVVVVVVVCVVPVD

Secondary structure (DSSP, 8-state):
-----TTTTTHHHHS-TTTT------------------------THHHHHHHHHHHHHHHHHHHHHHHHHTT--PPPPPTT--S---SHHHHHHHHH-TTTTT-S-TT---------HHHHHHHHHHHHHHT--HHHHHHHHHHHHHHHH--